Protein AF-B8QIR9-F1 (afdb_monomer_lite)

Foldseek 3Di:
DVVVVVVVVVVVVVCLLCQLVDPVNQDDQPDWDWDCVPVVDIHTDDGRSVVSVVVSVVVVVVVVVVVVVVVVVVVVVVVVVVVVVVVVVVVVVVVVVVVVVVVVVVVVVVVVVVVVVVVVVVVVVVVVVVVVVVVVVVVVVVVVD

Structure (mmCIF, N/CA/C/O backbone):
data_AF-B8QIR9-F1
#
_entry.id   AF-B8QIR9-F1
#
loop_
_atom_site.group_PDB
_atom_site.id
_atom_site.type_symbol
_atom_site.label_atom_id
_atom_site.label_alt_id
_atom_site.label_comp_id
_atom_site.label_asym_id
_atom_site.label_entity_id
_atom_site.label_seq_id
_atom_site.pdbx_PDB_ins_code
_atom_site.Cartn_x
_atom_site.Cartn_y
_atom_site.Cartn_z
_atom_site.occupancy
_atom_site.B_iso_or_equiv
_atom_site.auth_seq_id
_atom_site.auth_comp_id
_atom_site.auth_asym_id
_atom_site.auth_atom_id
_atom_site.pdbx_PDB_model_num
ATOM 1 N N . MET A 1 1 ? -11.202 -13.499 -23.078 1.00 67.50 1 MET A N 1
ATOM 2 C CA . MET A 1 1 ? -10.947 -12.086 -23.449 1.00 67.50 1 MET A CA 1
ATOM 3 C C . MET A 1 1 ? -9.930 -11.403 -22.535 1.00 67.50 1 MET A C 1
ATOM 5 O O . MET A 1 1 ? -8.909 -10.983 -23.055 1.00 67.50 1 MET A O 1
ATOM 9 N N . ILE A 1 2 ? -10.132 -11.348 -21.210 1.00 79.94 2 ILE A N 1
ATOM 10 C CA . ILE A 1 2 ? -9.205 -10.674 -20.266 1.00 79.94 2 ILE A CA 1
ATOM 11 C C . ILE A 1 2 ? -7.768 -11.219 -20.320 1.00 79.94 2 ILE A C 1
ATOM 13 O O . ILE A 1 2 ? -6.825 -10.440 -20.380 1.00 79.94 2 ILE A O 1
ATOM 17 N N . TRP A 1 3 ? -7.596 -12.542 -20.390 1.00 81.75 3 TRP A N 1
ATOM 18 C CA . TRP A 1 3 ? -6.268 -13.163 -20.469 1.00 81.75 3 TRP A CA 1
ATOM 19 C C . TRP A 1 3 ? -5.495 -12.801 -21.742 1.00 81.75 3 TRP A C 1
ATOM 21 O O . TRP A 1 3 ? -4.311 -12.508 -21.657 1.00 81.75 3 TRP A O 1
ATOM 31 N N . GLY A 1 4 ? -6.171 -12.735 -22.896 1.00 86.06 4 GLY A N 1
ATOM 32 C CA . GLY A 1 4 ? -5.548 -12.326 -24.161 1.00 86.06 4 GLY A CA 1
ATOM 33 C C . GLY A 1 4 ? -5.110 -10.858 -24.153 1.00 86.06 4 GLY A C 1
ATOM 34 O O . GLY A 1 4 ? -4.036 -10.519 -24.6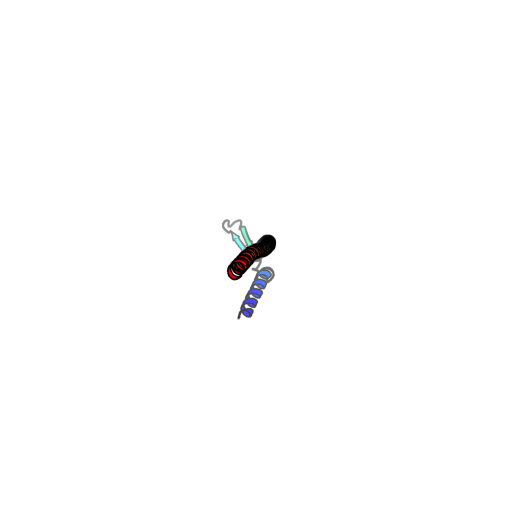41 1.00 86.06 4 GLY A O 1
ATOM 35 N N . PHE A 1 5 ? -5.907 -9.986 -23.533 1.00 86.38 5 PHE A N 1
ATOM 36 C CA . PHE A 1 5 ? -5.551 -8.577 -23.366 1.00 86.38 5 PHE A CA 1
ATOM 37 C C . PHE A 1 5 ? -4.357 -8.403 -22.415 1.00 86.38 5 PHE A C 1
ATOM 39 O O . PHE A 1 5 ? -3.421 -7.667 -22.722 1.00 86.38 5 PHE A O 1
ATOM 46 N N . LEU A 1 6 ? -4.342 -9.150 -21.306 1.00 89.12 6 LEU A N 1
ATOM 47 C CA . LEU A 1 6 ? -3.237 -9.142 -20.349 1.00 89.12 6 LEU A CA 1
ATOM 48 C C . LEU A 1 6 ? -1.925 -9.602 -21.001 1.00 89.12 6 LEU A C 1
ATOM 50 O O . LEU A 1 6 ? -0.896 -8.958 -20.824 1.00 89.12 6 LEU A O 1
ATOM 54 N N . THR A 1 7 ? -1.959 -10.671 -21.804 1.00 88.25 7 THR A N 1
ATOM 55 C CA . THR A 1 7 ? -0.767 -11.161 -22.509 1.00 88.25 7 THR A CA 1
ATOM 56 C C . THR A 1 7 ? -0.216 -10.141 -23.498 1.00 88.25 7 THR A C 1
ATOM 58 O O . THR A 1 7 ? 0.995 -9.961 -23.558 1.00 88.25 7 THR A O 1
ATOM 61 N N . VAL A 1 8 ? -1.077 -9.424 -24.229 1.00 90.62 8 VAL A N 1
ATOM 62 C CA . VAL A 1 8 ? -0.637 -8.381 -25.172 1.00 90.62 8 VAL A CA 1
ATOM 63 C C . VAL A 1 8 ? 0.022 -7.217 -24.433 1.00 90.62 8 VAL A C 1
ATOM 65 O O . VAL A 1 8 ? 1.073 -6.747 -24.861 1.00 90.62 8 VAL A O 1
ATOM 68 N N . ILE A 1 9 ? -0.539 -6.793 -23.296 1.00 89.75 9 ILE A N 1
ATOM 69 C CA . ILE A 1 9 ? 0.060 -5.743 -22.460 1.00 89.75 9 ILE A CA 1
ATOM 70 C C . ILE A 1 9 ? 1.433 -6.173 -21.944 1.00 89.75 9 ILE A C 1
ATOM 72 O O . ILE A 1 9 ? 2.388 -5.405 -22.032 1.00 89.75 9 ILE A O 1
ATOM 76 N N . VAL A 1 10 ? 1.548 -7.399 -21.427 1.00 89.25 10 VAL A N 1
ATOM 77 C CA . VAL A 1 10 ? 2.813 -7.915 -20.888 1.00 89.25 10 VAL A CA 1
ATOM 78 C C . VAL A 1 10 ? 3.874 -7.997 -21.984 1.00 89.25 10 VAL A C 1
ATOM 80 O O . VAL A 1 10 ? 4.984 -7.511 -21.784 1.00 89.25 10 VAL A O 1
ATOM 83 N N . VAL A 1 11 ? 3.537 -8.539 -23.156 1.00 90.94 11 VAL A N 1
ATOM 84 C CA . VAL A 1 11 ? 4.467 -8.616 -24.294 1.00 90.94 11 VAL A CA 1
ATOM 85 C C . VAL A 1 11 ? 4.872 -7.219 -24.770 1.00 90.94 11 VAL A C 1
ATOM 87 O O . VAL A 1 11 ? 6.056 -6.973 -24.988 1.00 90.94 11 VAL A O 1
ATOM 90 N N . GLY A 1 12 ? 3.924 -6.283 -24.869 1.00 86.81 12 GLY A N 1
ATOM 91 C CA . GLY A 1 12 ? 4.203 -4.896 -25.244 1.00 86.81 12 GLY A CA 1
ATOM 92 C C . GLY A 1 12 ? 5.139 -4.192 -24.260 1.00 86.81 12 GLY A C 1
ATOM 93 O O . GLY A 1 12 ? 6.084 -3.532 -24.681 1.00 86.81 12 GLY A O 1
ATOM 94 N N . LEU A 1 13 ? 4.934 -4.386 -22.954 1.00 86.44 13 LEU A N 1
ATOM 95 C CA . LEU A 1 13 ? 5.822 -3.852 -21.920 1.00 86.44 13 LEU A CA 1
ATOM 96 C C . LEU A 1 13 ? 7.227 -4.450 -22.022 1.00 86.44 13 LEU A C 1
ATOM 98 O O . LEU A 1 13 ? 8.201 -3.704 -22.000 1.00 86.44 13 LEU A O 1
ATOM 102 N N . VAL A 1 14 ? 7.344 -5.771 -22.184 1.00 86.62 14 VAL A N 1
ATOM 103 C CA . VAL A 1 14 ? 8.646 -6.441 -22.344 1.00 86.62 14 VAL A CA 1
ATOM 104 C C . VAL A 1 14 ? 9.398 -5.889 -23.553 1.00 86.62 14 VAL A C 1
ATOM 106 O O . VAL A 1 14 ? 10.577 -5.568 -23.434 1.00 86.62 14 VAL A O 1
ATOM 109 N N . LEU A 1 15 ? 8.720 -5.712 -24.690 1.00 86.69 15 LEU A N 1
ATOM 110 C CA . LEU A 1 15 ? 9.326 -5.136 -25.893 1.00 86.69 15 LEU A CA 1
ATOM 111 C C . LEU A 1 15 ? 9.754 -3.678 -25.694 1.00 86.69 15 LEU A C 1
ATOM 113 O O . LEU A 1 15 ? 10.825 -3.300 -26.154 1.00 86.69 15 LEU A O 1
ATOM 117 N N . LEU A 1 16 ? 8.966 -2.872 -24.977 1.00 83.38 16 LEU A N 1
ATOM 118 C CA . LEU A 1 16 ? 9.290 -1.472 -24.690 1.00 83.38 16 LEU A CA 1
ATOM 119 C C . LEU A 1 16 ? 10.529 -1.362 -23.787 1.00 83.38 16 LEU A C 1
ATOM 121 O O . LEU A 1 16 ? 11.423 -0.559 -24.051 1.00 83.38 16 LEU A O 1
ATOM 125 N N . PHE A 1 17 ? 10.640 -2.222 -22.771 1.00 82.12 17 PHE A N 1
ATOM 126 C CA . PHE A 1 17 ? 11.835 -2.289 -21.926 1.00 82.12 17 PHE A CA 1
ATOM 127 C C . PHE A 1 17 ? 13.049 -2.874 -22.656 1.00 82.12 17 PHE A C 1
ATOM 129 O O . PHE A 1 17 ? 14.171 -2.459 -22.374 1.00 82.12 17 PHE A O 1
ATOM 136 N N . ALA A 1 18 ? 12.846 -3.789 -23.603 1.00 85.75 18 ALA A N 1
ATOM 137 C CA . ALA A 1 18 ? 13.915 -4.369 -24.412 1.00 85.75 18 ALA A CA 1
ATOM 138 C C . ALA A 1 18 ? 14.313 -3.502 -25.622 1.00 85.75 18 ALA A C 1
ATOM 140 O O . ALA A 1 18 ? 15.324 -3.791 -26.255 1.00 85.75 18 ALA A O 1
ATOM 141 N N . ALA A 1 19 ? 13.559 -2.439 -25.930 1.00 83.19 19 ALA A N 1
ATOM 142 C CA . ALA A 1 19 ? 13.721 -1.616 -27.126 1.00 83.19 19 ALA A CA 1
ATOM 143 C C . ALA A 1 19 ? 15.164 -1.170 -27.430 1.00 83.19 19 ALA A C 1
ATOM 145 O O . ALA A 1 19 ? 15.570 -1.358 -28.570 1.00 83.19 19 ALA A O 1
ATOM 146 N N . PRO A 1 20 ? 15.971 -0.655 -26.477 1.00 83.12 20 PRO A N 1
ATOM 147 C CA . PRO A 1 20 ? 17.346 -0.242 -26.780 1.00 83.12 20 PRO A CA 1
ATOM 148 C C . PRO A 1 20 ? 18.321 -1.407 -27.021 1.00 83.12 20 PRO A C 1
ATOM 150 O O . PRO A 1 20 ? 19.439 -1.175 -27.473 1.00 83.12 20 PRO A O 1
ATOM 153 N N . PHE A 1 21 ? 17.930 -2.645 -26.708 1.00 84.94 21 PHE A N 1
ATOM 154 C CA . PHE A 1 21 ? 18.751 -3.853 -26.866 1.00 84.94 21 PHE A CA 1
ATOM 155 C C . PHE A 1 21 ? 18.356 -4.686 -28.091 1.00 84.94 21 PHE A C 1
ATOM 157 O O . PHE A 1 21 ? 18.993 -5.695 -28.380 1.00 84.94 21 PHE A O 1
ATOM 164 N N . LEU A 1 22 ? 17.278 -4.302 -28.777 1.00 85.56 22 LEU A N 1
ATOM 165 C CA . LEU A 1 22 ? 16.754 -5.005 -29.936 1.00 85.56 22 LEU A CA 1
ATOM 166 C C . LEU A 1 22 ? 17.082 -4.194 -31.184 1.00 85.56 22 LEU A C 1
ATOM 168 O O . LEU A 1 22 ? 16.475 -3.155 -31.422 1.00 85.56 22 LEU A O 1
ATOM 172 N N . ASP A 1 23 ? 17.995 -4.700 -32.010 1.00 81.88 23 ASP A N 1
ATOM 173 C CA . ASP A 1 23 ? 18.493 -3.996 -33.202 1.00 81.88 23 ASP A CA 1
ATOM 174 C C . ASP A 1 23 ? 17.387 -3.585 -34.192 1.00 81.88 23 ASP A C 1
ATOM 176 O O . ASP A 1 23 ? 17.548 -2.618 -34.927 1.00 81.88 23 ASP A O 1
ATOM 180 N N . PHE A 1 24 ? 16.239 -4.277 -34.206 1.00 83.00 24 PHE A N 1
ATOM 181 C CA . PHE A 1 24 ? 15.096 -3.903 -35.053 1.00 83.00 24 PHE A CA 1
ATOM 182 C C . PHE A 1 24 ? 14.259 -2.732 -34.498 1.00 83.00 24 PHE A C 1
ATOM 184 O O . PHE A 1 24 ? 13.468 -2.148 -35.238 1.00 83.00 24 PHE A O 1
ATOM 191 N N . LEU A 1 25 ? 14.387 -2.418 -33.203 1.00 80.62 25 LEU A N 1
ATOM 192 C CA . LEU A 1 25 ? 13.710 -1.305 -32.521 1.00 80.62 25 LEU A CA 1
ATOM 193 C C . LEU A 1 25 ? 14.653 -0.126 -32.275 1.00 80.62 25 LEU A C 1
ATOM 195 O O . LEU A 1 25 ? 14.200 1.019 -32.242 1.00 80.62 25 LEU A O 1
ATOM 199 N N . THR A 1 26 ? 15.947 -0.393 -32.099 1.00 85.06 26 THR A N 1
ATOM 200 C CA . THR A 1 26 ? 16.958 0.643 -31.918 1.00 85.06 26 THR A CA 1
ATOM 201 C C . THR A 1 26 ? 17.199 1.368 -33.243 1.00 85.06 26 THR A C 1
ATOM 203 O O . THR A 1 26 ? 17.613 0.743 -34.218 1.00 85.06 26 THR A O 1
ATOM 206 N N . PRO A 1 27 ? 16.976 2.692 -33.314 1.00 83.19 27 PRO A N 1
ATOM 207 C CA . PRO A 1 27 ? 17.309 3.459 -34.502 1.00 83.19 27 PRO A CA 1
ATOM 208 C C . PRO A 1 27 ? 18.819 3.430 -34.731 1.00 83.19 27 PRO A C 1
ATOM 210 O O . PRO A 1 27 ? 19.605 3.564 -33.787 1.00 83.19 27 PRO A O 1
ATOM 213 N N . ASP A 1 28 ? 19.213 3.292 -35.994 1.00 84.56 28 ASP A N 1
ATOM 214 C CA . ASP A 1 28 ? 20.618 3.192 -36.362 1.00 84.56 28 ASP A CA 1
ATOM 215 C C . ASP A 1 28 ? 21.410 4.413 -35.857 1.00 84.56 28 ASP A C 1
ATOM 217 O O . ASP A 1 28 ? 20.966 5.566 -35.860 1.00 84.56 28 ASP A O 1
ATOM 221 N N . SER A 1 29 ? 22.630 4.132 -35.421 1.00 81.62 29 SER A N 1
ATOM 222 C CA . SER A 1 29 ? 23.663 5.096 -35.077 1.00 81.62 29 SER A CA 1
ATOM 223 C C . SER A 1 29 ? 24.018 6.055 -36.219 1.00 81.62 29 SER A C 1
ATOM 225 O O . SER A 1 29 ? 24.611 7.099 -35.944 1.00 81.62 29 SER A O 1
ATOM 227 N N . THR A 1 30 ? 23.663 5.729 -37.464 1.00 84.94 30 THR A N 1
ATOM 228 C CA . THR A 1 30 ? 23.841 6.577 -38.655 1.00 84.94 30 THR A CA 1
ATOM 229 C C . THR A 1 30 ? 22.776 7.672 -38.789 1.00 84.94 30 THR A C 1
ATOM 231 O O . THR A 1 30 ? 22.968 8.625 -39.541 1.00 84.94 30 THR A O 1
ATOM 234 N N . ILE A 1 31 ? 21.671 7.586 -38.037 1.00 85.12 31 ILE A N 1
ATOM 235 C CA . ILE A 1 31 ? 20.604 8.592 -38.051 1.00 85.12 31 ILE A CA 1
ATOM 236 C C . ILE A 1 31 ? 21.033 9.777 -37.189 1.00 85.12 31 ILE A C 1
ATOM 238 O O . ILE A 1 31 ? 21.054 9.689 -35.955 1.00 85.12 31 ILE A O 1
ATOM 242 N N . TRP A 1 32 ? 21.382 10.887 -37.840 1.00 89.62 32 TRP A N 1
ATOM 243 C CA . TRP A 1 32 ? 21.864 12.104 -37.186 1.00 89.62 32 TRP A CA 1
ATOM 244 C C . TRP A 1 32 ? 20.888 13.255 -37.381 1.00 89.62 32 TRP A C 1
ATOM 246 O O . TRP A 1 32 ? 20.411 13.510 -38.485 1.00 89.62 32 TRP A O 1
ATOM 256 N N . LEU A 1 33 ? 20.640 13.986 -36.300 1.00 86.94 33 LEU A N 1
ATOM 257 C CA . LEU A 1 33 ? 20.019 15.298 -36.354 1.00 86.94 33 LEU A CA 1
ATOM 258 C C . LEU A 1 33 ? 21.128 16.332 -36.219 1.00 86.94 33 LEU A C 1
ATOM 260 O O . LEU A 1 33 ? 21.866 16.322 -35.232 1.00 86.94 33 LEU A O 1
ATOM 264 N N . VAL A 1 34 ? 21.249 17.207 -37.207 1.00 89.38 34 VAL A N 1
ATOM 265 C CA . VAL A 1 34 ? 22.327 18.191 -37.298 1.00 89.38 34 VAL A CA 1
ATOM 266 C C . VAL A 1 34 ? 21.712 19.564 -37.525 1.00 89.38 34 VAL A C 1
ATOM 268 O O . VAL A 1 34 ? 20.800 19.704 -38.339 1.00 89.38 34 VAL A O 1
ATOM 271 N N . ASP A 1 35 ? 22.208 20.570 -36.813 1.00 88.50 35 ASP A N 1
ATOM 272 C CA . ASP A 1 35 ? 21.902 21.965 -37.103 1.00 88.50 35 ASP A CA 1
ATOM 273 C C . ASP A 1 35 ? 22.825 22.477 -38.216 1.00 88.50 35 ASP A C 1
ATOM 275 O O . ASP A 1 35 ? 24.053 22.455 -38.086 1.00 88.50 35 ASP A O 1
ATOM 279 N N . LEU A 1 36 ? 22.217 22.929 -39.312 1.00 87.25 36 LEU A N 1
ATOM 280 C CA . LEU A 1 36 ? 22.883 23.483 -40.494 1.00 87.25 36 LEU A CA 1
ATOM 281 C C . LEU A 1 36 ? 22.807 25.018 -40.547 1.00 87.25 36 LEU A C 1
ATOM 283 O O . LEU A 1 36 ? 23.183 25.612 -41.556 1.00 87.25 36 LEU A O 1
ATOM 287 N N . SER A 1 37 ? 22.347 25.671 -39.474 1.00 86.25 37 SER A N 1
ATOM 288 C CA . SER A 1 37 ? 22.287 27.134 -39.354 1.00 86.25 37 SER A CA 1
ATOM 289 C C . SER A 1 37 ? 23.629 27.823 -39.646 1.00 86.25 37 SER A C 1
ATOM 291 O O . SER A 1 37 ? 23.650 28.922 -40.201 1.00 86.25 37 SER A O 1
ATOM 293 N N . ASN A 1 38 ? 24.752 27.154 -39.360 1.00 83.38 38 ASN A N 1
ATOM 294 C CA . ASN A 1 38 ? 26.090 27.534 -39.804 1.00 83.38 38 ASN A CA 1
ATOM 295 C C . ASN A 1 38 ? 26.680 26.461 -40.735 1.00 83.38 38 ASN A C 1
ATOM 297 O O . ASN A 1 38 ? 27.226 25.454 -40.283 1.00 83.38 38 ASN A O 1
ATOM 301 N N . SER A 1 39 ? 26.625 26.703 -42.048 1.00 75.69 39 SER A N 1
ATOM 302 C CA . SER A 1 39 ? 27.105 25.757 -43.069 1.00 75.69 39 SER A CA 1
ATOM 303 C C . SER A 1 39 ? 28.604 25.428 -42.976 1.00 75.69 39 SER A C 1
ATOM 305 O O . SER A 1 39 ? 29.029 24.421 -43.538 1.00 75.69 39 SER A O 1
ATOM 307 N N . ASN A 1 40 ? 29.404 26.243 -42.279 1.00 80.50 40 ASN A N 1
ATOM 308 C CA . ASN A 1 40 ? 30.845 26.019 -42.111 1.00 80.50 40 ASN A CA 1
ATOM 309 C C . ASN A 1 40 ? 31.185 25.171 -40.873 1.00 80.50 40 ASN A C 1
ATOM 311 O O . ASN A 1 40 ? 32.349 24.835 -40.665 1.00 80.50 40 ASN A O 1
ATOM 315 N N . GLY A 1 41 ? 30.194 24.834 -40.044 1.00 80.50 41 GLY A N 1
ATOM 316 C CA . GLY A 1 41 ? 30.388 24.088 -38.804 1.00 80.50 41 GLY A CA 1
ATOM 317 C C . GLY A 1 41 ? 29.088 23.454 -38.318 1.00 80.50 41 GLY A C 1
ATOM 318 O O . GLY A 1 41 ? 28.538 23.933 -37.326 1.00 80.50 41 GLY A O 1
ATOM 319 N N . PRO A 1 42 ? 28.581 22.412 -39.002 1.00 82.12 42 PRO A N 1
ATOM 320 C CA . PRO A 1 42 ? 27.365 21.724 -38.590 1.00 82.12 42 PRO A CA 1
ATOM 321 C C . PRO A 1 42 ? 27.480 21.186 -37.158 1.00 82.12 42 PRO A C 1
ATOM 323 O O . PRO A 1 42 ? 28.464 20.531 -36.808 1.00 82.12 42 PRO A O 1
ATOM 326 N N . ILE A 1 43 ? 26.458 21.434 -36.335 1.00 87.12 43 ILE A N 1
ATOM 327 C CA . ILE A 1 43 ? 26.418 20.987 -34.935 1.00 87.12 43 ILE A CA 1
ATOM 328 C C . ILE A 1 43 ? 25.556 19.728 -34.840 1.00 87.12 43 ILE A C 1
ATOM 330 O O . ILE A 1 43 ? 24.386 19.741 -35.213 1.00 87.12 43 ILE A O 1
ATOM 334 N N . LEU A 1 44 ? 26.109 18.635 -34.309 1.00 86.12 44 LEU A N 1
ATOM 335 C CA . LEU A 1 44 ? 25.347 17.413 -34.045 1.00 86.12 44 LEU A CA 1
ATOM 336 C C . LEU A 1 44 ? 24.413 17.623 -32.842 1.00 86.12 44 LEU A C 1
ATOM 338 O O . LEU A 1 44 ? 24.877 17.797 -31.717 1.00 86.12 44 LEU A O 1
ATOM 342 N N . LEU A 1 45 ? 23.103 17.573 -33.080 1.00 86.88 45 LEU A N 1
ATOM 343 C CA . LEU A 1 45 ? 22.067 17.735 -32.059 1.00 86.88 45 LEU A CA 1
ATOM 344 C C . LEU A 1 45 ? 21.649 16.402 -31.434 1.00 86.88 45 LEU A C 1
ATOM 346 O O . LEU A 1 45 ? 21.412 16.326 -30.230 1.00 86.88 45 LEU A O 1
ATOM 350 N N . ALA A 1 46 ? 21.528 15.348 -32.242 1.00 85.81 46 ALA A N 1
ATOM 351 C CA . ALA A 1 46 ? 21.091 14.040 -31.768 1.00 85.81 46 ALA A CA 1
ATOM 352 C C . ALA A 1 46 ? 21.612 12.909 -32.656 1.00 85.81 46 ALA A C 1
ATOM 354 O O . ALA A 1 46 ? 21.849 13.085 -33.850 1.00 85.81 46 ALA A O 1
ATOM 355 N N . GLN A 1 47 ? 21.745 11.728 -32.061 1.00 90.00 47 GLN A N 1
ATOM 356 C CA . GLN A 1 47 ? 22.104 10.492 -32.745 1.00 90.00 47 GLN A CA 1
ATOM 357 C C . GLN A 1 47 ? 21.105 9.422 -32.317 1.00 90.00 47 GLN A C 1
ATOM 359 O O . GLN A 1 47 ? 20.946 9.215 -31.115 1.00 90.00 47 GLN A O 1
ATOM 364 N N . GLY A 1 48 ? 20.474 8.738 -33.275 1.00 85.25 48 GLY A N 1
ATOM 365 C CA . GLY A 1 48 ? 19.355 7.815 -33.046 1.00 85.25 48 GLY A CA 1
ATOM 366 C C . GLY A 1 48 ? 19.542 6.910 -31.826 1.00 85.25 48 GLY A C 1
ATOM 367 O O . GLY A 1 48 ? 18.842 7.071 -30.824 1.00 85.25 48 GLY A O 1
ATOM 368 N N . ALA A 1 49 ? 20.521 6.004 -31.883 1.00 85.75 49 ALA A N 1
ATOM 369 C CA . ALA A 1 49 ? 20.789 5.048 -30.806 1.00 85.75 49 ALA A CA 1
ATOM 370 C C . ALA A 1 49 ? 21.048 5.715 -29.437 1.00 85.75 49 ALA A C 1
ATOM 372 O O . ALA A 1 49 ? 20.538 5.260 -28.413 1.00 85.75 49 ALA A O 1
ATOM 373 N N . LYS A 1 50 ? 21.798 6.828 -29.403 1.00 87.25 50 LYS A N 1
ATOM 374 C CA . LYS A 1 50 ? 22.092 7.550 -28.151 1.00 87.25 50 LYS A CA 1
ATOM 375 C C . LYS A 1 50 ? 20.850 8.225 -27.582 1.00 87.25 50 LYS A C 1
ATOM 377 O O . LYS A 1 50 ? 20.615 8.162 -26.380 1.00 87.25 50 LYS A O 1
ATOM 382 N N . THR A 1 51 ? 20.049 8.861 -28.429 1.00 88.31 51 THR A N 1
ATOM 383 C CA . THR A 1 51 ? 18.815 9.527 -28.011 1.00 88.31 51 THR A CA 1
ATOM 384 C C . THR A 1 51 ? 17.806 8.522 -27.464 1.00 88.31 51 THR A C 1
ATOM 386 O O . THR A 1 51 ? 17.235 8.782 -26.406 1.00 88.31 51 THR A O 1
ATOM 389 N N . LEU A 1 52 ? 17.645 7.357 -28.109 1.00 87.38 52 LEU A N 1
ATOM 390 C CA . LEU A 1 52 ? 16.796 6.284 -27.580 1.00 87.38 52 LEU A CA 1
ATOM 391 C C . LEU A 1 52 ? 17.300 5.798 -26.215 1.00 87.38 52 LEU A C 1
ATOM 393 O O . LEU A 1 52 ? 16.503 5.634 -25.294 1.00 87.38 52 LEU A O 1
ATOM 397 N N . TRP A 1 53 ? 18.613 5.611 -26.060 1.00 88.94 53 TRP A N 1
ATOM 398 C CA . TRP A 1 53 ? 19.207 5.184 -24.793 1.00 88.94 53 TRP A CA 1
ATOM 399 C C . TRP A 1 53 ? 18.911 6.160 -23.647 1.00 88.94 53 TRP A C 1
ATOM 401 O O . TRP A 1 53 ? 18.443 5.746 -22.586 1.00 88.94 53 TRP A O 1
ATOM 411 N N . TYR A 1 54 ? 19.109 7.463 -23.868 1.00 89.00 54 TYR A N 1
ATOM 412 C CA . TYR A 1 54 ? 18.802 8.476 -22.854 1.00 89.00 54 TYR A CA 1
ATOM 413 C C . TYR A 1 54 ? 17.310 8.533 -22.521 1.00 89.00 54 TYR A C 1
ATOM 415 O O . TYR A 1 54 ? 16.950 8.602 -21.346 1.00 89.00 54 TYR A O 1
ATOM 423 N N . GLN A 1 55 ? 16.437 8.450 -23.530 1.00 89.31 55 GLN A N 1
ATOM 424 C CA . GLN A 1 55 ? 14.991 8.395 -23.308 1.00 89.31 55 GLN A CA 1
ATOM 425 C C . GLN A 1 55 ? 14.603 7.167 -22.480 1.00 89.31 55 GLN A C 1
ATOM 427 O O . GLN A 1 55 ? 13.845 7.293 -21.520 1.00 89.31 55 GLN A O 1
ATOM 432 N N . TRP A 1 56 ? 15.152 5.995 -22.802 1.00 89.25 56 TRP A N 1
ATOM 433 C CA . TRP A 1 56 ? 14.904 4.763 -22.058 1.00 89.25 56 TRP A CA 1
ATOM 434 C C . TRP A 1 56 ? 15.327 4.891 -20.592 1.00 89.25 56 TRP A C 1
ATOM 436 O O . TRP A 1 56 ? 14.543 4.577 -19.697 1.00 89.25 56 TRP A O 1
ATOM 446 N N . GLN A 1 57 ? 16.518 5.438 -20.330 1.00 89.38 57 GLN A N 1
ATOM 447 C CA . GLN A 1 57 ? 16.976 5.704 -18.965 1.00 89.38 57 GLN A CA 1
ATOM 448 C C . GLN A 1 57 ? 16.016 6.640 -18.222 1.00 89.38 57 GLN A C 1
ATOM 450 O O . GLN A 1 57 ? 15.627 6.341 -17.094 1.00 89.38 57 GLN A O 1
ATOM 455 N N . SER A 1 58 ? 15.586 7.742 -18.846 1.00 91.12 58 SER A N 1
ATOM 456 C CA . SER A 1 58 ? 14.615 8.666 -18.244 1.00 91.12 58 SER A CA 1
ATOM 457 C C . SER A 1 58 ? 13.298 7.973 -17.886 1.00 91.12 58 SER A C 1
ATOM 459 O O . SER A 1 58 ? 12.792 8.166 -16.781 1.00 91.12 58 SER A O 1
ATOM 461 N N . TRP A 1 59 ? 12.767 7.124 -18.769 1.00 88.81 59 TRP A N 1
ATOM 462 C CA . TRP A 1 59 ? 11.548 6.359 -18.496 1.00 88.81 59 TRP A CA 1
ATOM 463 C C . TRP A 1 59 ? 11.719 5.370 -17.342 1.00 88.81 59 TRP A C 1
ATOM 465 O O . TRP A 1 59 ? 10.847 5.293 -16.476 1.00 88.81 59 TRP A O 1
ATOM 475 N N . VAL A 1 60 ? 12.853 4.667 -17.279 1.00 88.50 60 VAL A N 1
ATOM 476 C CA . VAL A 1 60 ? 13.178 3.767 -16.161 1.00 88.50 60 VAL A CA 1
ATOM 477 C C . VAL A 1 60 ? 13.239 4.540 -14.842 1.00 88.50 60 VAL A C 1
ATOM 479 O O . VAL A 1 60 ? 12.659 4.097 -13.850 1.00 88.50 60 VAL A O 1
ATOM 482 N N . TYR A 1 61 ? 13.872 5.716 -14.822 1.00 91.69 61 TYR A N 1
ATOM 483 C CA . TYR A 1 61 ? 13.920 6.559 -13.626 1.00 91.69 61 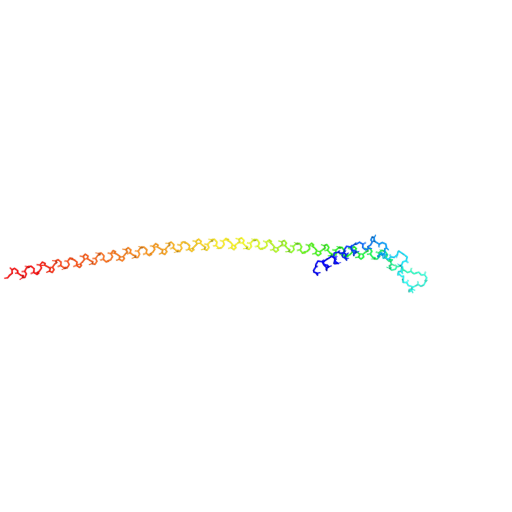TYR A CA 1
ATOM 484 C C . TYR A 1 61 ? 12.533 7.021 -13.177 1.00 91.69 61 TYR A C 1
ATOM 486 O O . TYR A 1 61 ? 12.215 6.911 -11.993 1.00 91.69 61 TYR A O 1
ATOM 494 N N . ILE A 1 62 ? 11.692 7.496 -14.101 1.00 91.69 62 ILE A N 1
ATOM 495 C CA . ILE A 1 62 ? 10.316 7.918 -13.794 1.00 91.69 62 ILE A CA 1
ATOM 496 C C . ILE A 1 62 ? 9.516 6.743 -13.226 1.00 91.69 62 ILE A C 1
ATOM 498 O O . ILE A 1 62 ? 8.839 6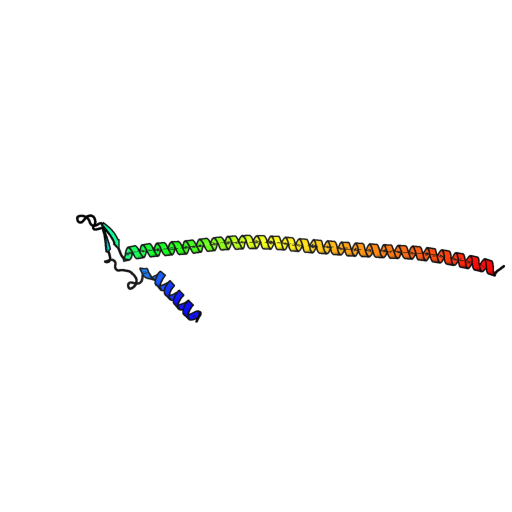.889 -12.206 1.00 91.69 62 ILE A O 1
ATOM 502 N N . PHE A 1 63 ? 9.623 5.570 -13.851 1.00 89.44 63 PHE A N 1
ATOM 503 C CA . PHE A 1 63 ? 8.946 4.364 -13.392 1.00 89.44 63 PHE A CA 1
ATOM 504 C C . PHE A 1 63 ? 9.371 3.989 -11.967 1.00 89.44 63 PHE A C 1
ATOM 506 O O . PHE A 1 63 ? 8.518 3.863 -11.087 1.00 89.44 63 PHE A O 1
ATOM 513 N N . LEU A 1 64 ? 10.677 3.889 -11.700 1.00 91.44 64 LEU A N 1
ATOM 514 C CA . LEU A 1 64 ? 11.196 3.554 -10.370 1.00 91.44 64 LEU A CA 1
ATOM 515 C C . LEU A 1 64 ? 10.806 4.595 -9.316 1.00 91.44 64 LEU A C 1
ATOM 517 O O . LEU A 1 64 ? 10.405 4.229 -8.212 1.00 91.44 64 LEU A O 1
ATOM 521 N N . PHE A 1 65 ? 10.864 5.883 -9.659 1.00 93.25 65 PHE A N 1
ATOM 522 C CA . PHE A 1 65 ? 10.439 6.958 -8.767 1.00 93.25 65 PHE A CA 1
ATOM 523 C C . PHE A 1 65 ? 8.946 6.854 -8.423 1.00 93.25 65 PHE A C 1
ATOM 525 O O . PHE A 1 65 ? 8.561 6.962 -7.255 1.00 93.25 65 PHE A O 1
ATOM 532 N N . SER A 1 66 ? 8.094 6.572 -9.413 1.00 93.19 66 SER A N 1
ATOM 533 C CA . SER A 1 66 ? 6.661 6.358 -9.182 1.00 93.19 66 SER A CA 1
ATOM 534 C C . SER A 1 66 ? 6.388 5.128 -8.305 1.00 93.19 66 SER A C 1
ATOM 536 O O . SER A 1 66 ? 5.555 5.178 -7.401 1.00 93.19 66 SER A O 1
ATOM 538 N N . LEU A 1 67 ? 7.147 4.044 -8.496 1.00 93.31 67 LEU A N 1
ATOM 539 C CA . LEU A 1 67 ? 7.025 2.830 -7.695 1.00 93.31 67 LEU A CA 1
ATOM 540 C C . LEU A 1 67 ? 7.428 3.087 -6.237 1.00 93.31 67 LEU A C 1
ATOM 542 O O . LEU A 1 67 ? 6.710 2.704 -5.315 1.00 93.31 67 LEU A O 1
ATOM 546 N N . MET A 1 68 ? 8.554 3.774 -6.023 1.00 94.50 68 MET A N 1
ATOM 547 C CA . MET A 1 68 ? 9.025 4.132 -4.686 1.00 94.50 68 MET A CA 1
ATOM 548 C C . MET A 1 68 ? 8.040 5.041 -3.955 1.00 94.50 68 MET A C 1
ATOM 550 O O . MET A 1 68 ? 7.732 4.802 -2.789 1.00 94.50 68 MET A O 1
ATOM 554 N N . THR A 1 69 ? 7.526 6.070 -4.627 1.00 93.88 69 THR A N 1
ATOM 555 C CA . THR A 1 69 ? 6.556 6.993 -4.021 1.00 93.88 69 THR A CA 1
ATOM 556 C C . THR A 1 69 ? 5.257 6.279 -3.654 1.00 93.88 69 THR A C 1
ATOM 558 O O . THR A 1 69 ? 4.782 6.435 -2.529 1.00 93.88 69 THR A O 1
ATOM 561 N N . ALA A 1 70 ? 4.727 5.426 -4.536 1.00 94.12 70 ALA A N 1
ATOM 562 C CA . ALA A 1 70 ? 3.559 4.597 -4.242 1.00 94.12 70 ALA A CA 1
ATOM 563 C C . ALA A 1 70 ? 3.805 3.639 -3.064 1.00 94.12 70 ALA A C 1
ATOM 565 O O . ALA A 1 70 ? 2.946 3.497 -2.192 1.00 94.12 70 ALA A O 1
ATOM 566 N N . PHE A 1 71 ? 4.987 3.021 -2.997 1.00 93.56 71 PHE A N 1
ATOM 567 C CA . PHE A 1 71 ? 5.363 2.134 -1.898 1.00 93.56 71 PHE A CA 1
ATOM 568 C C . PHE A 1 71 ? 5.419 2.874 -0.554 1.00 93.56 71 PHE A C 1
ATOM 570 O O . PHE A 1 71 ? 4.833 2.415 0.426 1.00 93.56 71 PHE A O 1
ATOM 577 N N . ILE A 1 72 ? 6.052 4.050 -0.513 1.00 93.94 72 ILE A N 1
ATOM 578 C CA . ILE A 1 72 ? 6.131 4.889 0.692 1.00 93.94 72 ILE A CA 1
ATOM 579 C C . ILE A 1 72 ? 4.731 5.321 1.143 1.00 93.94 72 ILE A C 1
ATOM 581 O O . ILE A 1 72 ? 4.397 5.188 2.320 1.00 93.94 72 ILE A O 1
ATOM 585 N N . LEU A 1 73 ? 3.885 5.784 0.217 1.00 92.81 73 LEU A N 1
ATOM 586 C CA . LEU A 1 73 ? 2.492 6.141 0.507 1.00 92.81 73 LEU A CA 1
ATOM 587 C C . LEU A 1 73 ? 1.706 4.951 1.073 1.00 92.81 73 LEU A C 1
ATOM 589 O O . LEU A 1 73 ? 0.977 5.108 2.053 1.00 92.81 73 LEU A O 1
ATOM 593 N N . GLY A 1 74 ? 1.893 3.758 0.505 1.00 92.06 74 GLY A N 1
ATOM 594 C CA . GLY A 1 74 ? 1.282 2.524 0.997 1.00 92.06 74 GLY A CA 1
ATOM 595 C C . GLY A 1 74 ? 1.724 2.163 2.417 1.00 92.06 74 GLY A C 1
ATOM 596 O O . GLY A 1 74 ? 0.886 1.808 3.249 1.00 92.06 74 GLY A O 1
ATOM 597 N N . LEU A 1 75 ? 3.018 2.303 2.727 1.00 91.56 75 LEU A N 1
ATOM 598 C CA . LEU A 1 75 ? 3.543 2.083 4.078 1.00 91.56 75 LEU A CA 1
ATOM 599 C C . LEU A 1 75 ? 2.966 3.077 5.087 1.00 91.56 75 LEU A C 1
ATOM 601 O O . LEU A 1 75 ? 2.531 2.665 6.162 1.00 91.56 75 LEU A O 1
ATOM 605 N N . ILE A 1 76 ? 2.916 4.365 4.739 1.00 91.62 76 ILE A N 1
ATOM 606 C CA . ILE A 1 76 ? 2.344 5.405 5.603 1.00 91.62 76 ILE A CA 1
ATOM 607 C C . ILE A 1 76 ? 0.864 5.115 5.867 1.00 91.62 76 ILE A C 1
ATOM 609 O O . ILE A 1 76 ? 0.433 5.113 7.020 1.00 91.62 76 ILE A O 1
ATOM 613 N N . TYR A 1 77 ? 0.092 4.817 4.819 1.00 89.50 77 TYR A N 1
ATOM 614 C CA . TYR A 1 77 ? -1.332 4.510 4.941 1.00 89.50 77 TYR A CA 1
ATOM 615 C C . TYR A 1 77 ? -1.584 3.293 5.839 1.00 89.50 77 TYR A C 1
ATOM 617 O O . TYR A 1 77 ? -2.404 3.356 6.757 1.00 89.50 77 TYR A O 1
ATOM 625 N N . ASN A 1 78 ? -0.847 2.199 5.625 1.00 86.88 78 ASN A N 1
ATOM 626 C CA . ASN A 1 78 ? -0.981 0.994 6.443 1.00 86.88 78 ASN A CA 1
ATOM 627 C C . ASN A 1 78 ? -0.520 1.218 7.888 1.00 86.88 78 ASN A C 1
ATOM 629 O O . ASN A 1 78 ? -1.143 0.689 8.811 1.00 86.88 78 ASN A O 1
ATOM 633 N N . GLY A 1 79 ? 0.519 2.028 8.100 1.00 83.31 79 GLY A N 1
ATOM 634 C CA . GLY A 1 79 ? 0.960 2.435 9.431 1.00 83.31 79 GLY A CA 1
ATOM 635 C C . GLY A 1 79 ? -0.143 3.180 10.181 1.00 83.31 79 GLY A C 1
ATOM 636 O O . GLY A 1 79 ? -0.551 2.751 11.260 1.00 83.31 79 GLY A O 1
ATOM 637 N N . ILE A 1 80 ? -0.694 4.237 9.575 1.00 85.19 80 ILE A N 1
ATOM 638 C CA . ILE A 1 80 ? -1.795 5.026 10.154 1.00 85.19 80 ILE A CA 1
ATOM 639 C C . ILE A 1 80 ? -3.001 4.135 10.453 1.00 85.19 80 ILE A C 1
ATOM 641 O O . ILE A 1 80 ? -3.561 4.201 11.547 1.00 85.19 80 ILE A O 1
ATOM 645 N N . ARG A 1 81 ? -3.383 3.268 9.509 1.00 84.25 81 ARG A N 1
ATOM 646 C CA . ARG A 1 81 ? -4.511 2.350 9.679 1.00 84.25 81 ARG A CA 1
ATOM 647 C C . ARG A 1 81 ? -4.304 1.397 10.854 1.00 84.25 81 ARG A C 1
ATOM 649 O O . ARG A 1 81 ? -5.218 1.223 11.649 1.00 84.25 81 ARG A O 1
ATOM 656 N N . THR A 1 82 ? -3.110 0.828 10.997 1.00 82.50 82 THR A N 1
ATOM 657 C CA . THR A 1 82 ? -2.804 -0.115 12.084 1.00 82.50 82 THR A CA 1
ATOM 658 C C . THR A 1 82 ? -2.902 0.564 13.453 1.00 82.50 82 THR A C 1
ATOM 660 O O . THR A 1 82 ? -3.531 0.025 14.362 1.00 82.50 82 THR A O 1
ATOM 663 N N . PHE A 1 83 ? -2.357 1.778 13.594 1.00 77.00 83 PHE A N 1
ATOM 664 C CA . PHE A 1 83 ? -2.480 2.556 14.832 1.00 77.00 83 PHE A CA 1
ATOM 665 C C . PHE A 1 83 ? -3.930 2.956 15.132 1.00 77.00 83 PHE A C 1
ATOM 667 O O . PHE A 1 83 ? -4.379 2.859 16.279 1.00 77.00 83 PHE A O 1
ATOM 674 N N . ALA A 1 84 ? -4.674 3.383 14.109 1.00 76.06 84 ALA A N 1
ATOM 675 C CA . ALA A 1 84 ? -6.082 3.728 14.244 1.00 76.06 84 ALA A CA 1
ATOM 676 C C . ALA A 1 84 ? -6.901 2.513 14.702 1.00 76.06 84 ALA A C 1
ATOM 678 O O . ALA A 1 84 ? -7.619 2.608 15.697 1.00 76.06 84 ALA A O 1
ATOM 679 N N . ASP A 1 85 ? -6.726 1.360 14.058 1.00 83.88 85 ASP A N 1
ATOM 680 C CA . ASP A 1 85 ? -7.421 0.121 14.404 1.00 83.88 85 ASP A CA 1
ATOM 681 C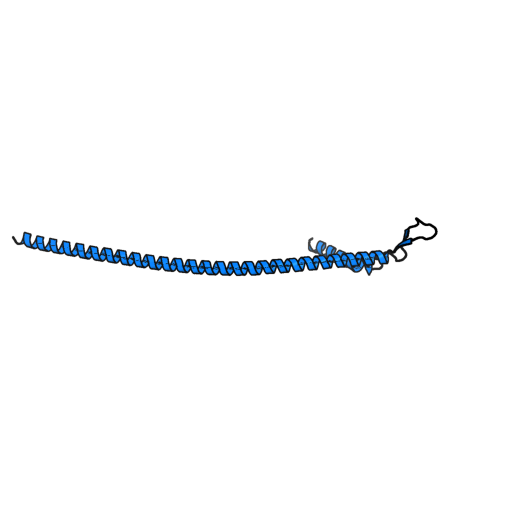 C . ASP A 1 85 ? -7.081 -0.340 15.828 1.00 83.88 85 ASP A C 1
ATOM 683 O O . ASP A 1 85 ? -7.981 -0.727 16.576 1.00 83.88 85 ASP A O 1
ATOM 687 N N . GLU A 1 86 ? -5.821 -0.233 16.262 1.00 82.19 86 GLU A N 1
ATOM 688 C CA . GLU A 1 86 ? -5.435 -0.591 17.630 1.00 82.19 86 GLU A CA 1
ATOM 689 C C . GLU A 1 86 ? -6.088 0.331 18.673 1.00 82.19 86 GLU A C 1
ATOM 691 O O . GLU A 1 86 ? -6.613 -0.141 19.688 1.00 82.19 86 GLU A O 1
ATOM 696 N N . SER A 1 87 ? -6.109 1.643 18.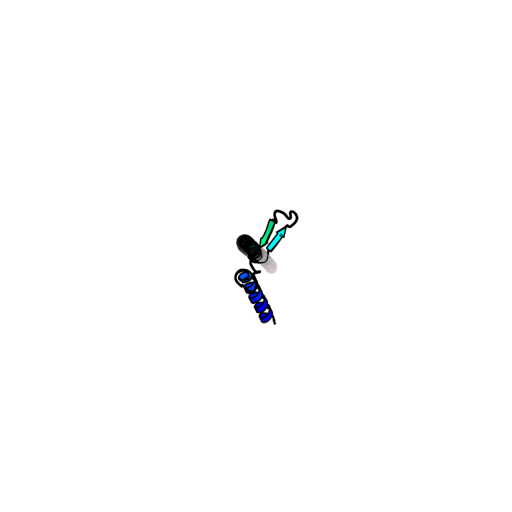416 1.00 80.81 87 SER A N 1
ATOM 697 C CA . SER A 1 87 ? -6.764 2.617 19.298 1.00 80.81 87 SER A CA 1
ATOM 698 C C . SER A 1 87 ? -8.276 2.384 19.384 1.00 80.81 87 SER A C 1
ATOM 700 O O . SER A 1 87 ? -8.857 2.394 20.472 1.00 80.81 87 SER A O 1
ATOM 702 N N . LEU A 1 88 ? -8.906 2.067 18.252 1.00 80.50 88 LEU A N 1
ATOM 703 C CA . LEU A 1 88 ? -10.336 1.802 18.145 1.00 80.50 88 LEU A CA 1
ATOM 704 C C . LEU A 1 88 ? -10.692 0.486 18.848 1.00 80.50 88 LEU A C 1
ATOM 706 O O . LEU A 1 88 ? -11.708 0.393 19.539 1.00 80.50 88 LEU A O 1
ATOM 710 N N . LEU A 1 89 ? -9.825 -0.521 18.751 1.00 84.12 89 LEU A N 1
ATOM 711 C CA . LEU A 1 89 ? -9.988 -1.801 19.433 1.00 84.12 89 LEU A CA 1
ATOM 712 C C . LEU A 1 89 ? -9.827 -1.658 20.955 1.00 84.12 89 LEU A C 1
ATOM 714 O O . LEU A 1 89 ? -10.597 -2.268 21.703 1.00 84.12 89 LEU A O 1
ATOM 718 N N . LYS A 1 90 ? -8.899 -0.813 21.428 1.00 88.19 90 LYS A N 1
ATOM 719 C CA . LYS A 1 90 ? -8.784 -0.444 22.852 1.00 88.19 90 LYS A CA 1
ATOM 720 C C . LYS A 1 90 ? -10.043 0.272 23.344 1.00 88.19 90 LYS A C 1
ATOM 722 O O . LYS A 1 90 ? -10.631 -0.172 24.329 1.00 88.19 90 LYS A O 1
ATOM 727 N N . ALA A 1 91 ? -10.517 1.283 22.616 1.00 87.12 91 ALA A N 1
ATOM 728 C CA . ALA A 1 91 ? -11.737 2.013 22.961 1.00 87.12 91 ALA A CA 1
ATOM 729 C C . ALA A 1 91 ? -12.972 1.094 23.011 1.00 87.12 91 ALA A C 1
ATOM 731 O O . ALA A 1 91 ? -13.752 1.153 23.961 1.00 87.12 91 ALA A O 1
ATOM 732 N N . LYS A 1 92 ? -13.125 0.177 22.044 1.00 88.12 92 LYS A N 1
ATOM 733 C CA . LYS A 1 92 ? -14.205 -0.827 22.051 1.00 88.12 92 LYS A CA 1
ATOM 734 C C . LYS A 1 92 ? -14.138 -1.752 23.266 1.00 88.12 92 LYS A C 1
ATOM 736 O O . LYS A 1 92 ? -15.174 -2.042 23.862 1.00 88.12 92 LYS A O 1
ATOM 741 N N . LYS A 1 93 ? -12.942 -2.217 23.642 1.00 89.50 93 LYS A N 1
ATOM 742 C CA . LYS A 1 93 ? -12.751 -3.055 24.838 1.00 89.50 93 LYS A CA 1
ATOM 743 C C . LYS A 1 93 ? -13.111 -2.301 26.116 1.00 89.50 93 LYS A C 1
ATOM 745 O O . LYS A 1 93 ? -13.766 -2.872 26.987 1.00 89.50 93 LYS A O 1
ATOM 750 N N . GLU A 1 94 ? -12.718 -1.036 26.221 1.00 92.12 94 GLU A N 1
ATOM 751 C CA . GLU A 1 94 ? -13.033 -0.201 27.379 1.00 92.12 94 GLU A CA 1
ATOM 752 C C . GLU A 1 94 ? -14.536 0.077 27.491 1.00 92.12 94 GLU A C 1
ATOM 754 O O . GLU A 1 94 ? -15.115 -0.120 28.560 1.00 92.12 94 GLU A O 1
ATOM 759 N N . LEU A 1 95 ? -15.192 0.419 26.378 1.00 90.12 95 LEU A N 1
ATOM 760 C CA . LEU A 1 95 ? -16.648 0.555 26.302 1.00 90.12 95 LEU A CA 1
ATOM 761 C C . LEU A 1 95 ? -17.355 -0.722 26.761 1.00 90.12 95 LEU A C 1
ATOM 763 O O . LEU A 1 95 ? -18.204 -0.657 27.643 1.00 90.12 95 LEU A O 1
ATOM 767 N N . ALA A 1 96 ? -16.960 -1.888 26.244 1.00 91.12 96 ALA A N 1
ATOM 768 C CA . ALA A 1 96 ? -17.550 -3.165 26.646 1.00 91.12 96 ALA A CA 1
ATOM 769 C C . ALA A 1 96 ? -17.366 -3.456 28.147 1.00 91.12 96 ALA A C 1
ATOM 771 O O . ALA A 1 96 ? -18.267 -4.005 28.786 1.00 91.12 96 ALA A O 1
ATOM 772 N N . LYS A 1 97 ? -16.220 -3.072 28.727 1.00 93.75 97 LYS A N 1
ATOM 773 C CA . LYS A 1 97 ? -15.978 -3.186 30.170 1.00 93.75 97 LYS A CA 1
ATOM 774 C C . LYS A 1 97 ? -16.917 -2.271 30.959 1.00 93.75 97 LYS A C 1
ATOM 776 O O . LYS A 1 97 ? -17.592 -2.756 31.863 1.00 93.75 97 LYS A O 1
ATOM 781 N N . LYS A 1 98 ? -17.030 -0.995 30.577 1.00 92.75 98 LYS A N 1
ATOM 782 C CA . LYS A 1 98 ? -17.938 -0.040 31.234 1.00 92.75 98 LYS A CA 1
ATOM 783 C C . LYS A 1 98 ? -19.402 -0.454 31.110 1.00 92.75 98 LYS A C 1
ATOM 785 O O . LYS A 1 98 ? -20.149 -0.331 32.073 1.00 92.75 98 LYS A O 1
ATOM 790 N N . THR A 1 99 ? -19.817 -1.001 29.968 1.00 92.25 99 THR A N 1
ATOM 791 C CA . THR A 1 99 ? -21.175 -1.537 29.795 1.00 92.25 99 THR A CA 1
ATOM 792 C C . THR A 1 99 ? -21.449 -2.688 30.761 1.00 92.25 99 THR A C 1
ATOM 794 O O . THR A 1 99 ? -22.498 -2.695 31.399 1.00 92.25 99 THR A O 1
ATOM 797 N N . LYS A 1 100 ? -20.502 -3.622 30.932 1.00 91.81 100 LYS A N 1
ATOM 798 C CA . LYS A 1 100 ? -20.632 -4.707 31.919 1.00 91.81 100 LYS A CA 1
ATOM 799 C C . LYS A 1 100 ? -20.676 -4.192 33.356 1.00 91.81 100 LYS A C 1
ATOM 801 O O . LYS A 1 100 ? -21.461 -4.696 34.150 1.00 91.81 100 LYS A O 1
ATOM 806 N N . GLU A 1 101 ? -19.854 -3.199 33.691 1.00 92.69 101 GLU A N 1
ATOM 807 C CA . GLU A 1 101 ? -19.880 -2.564 35.015 1.00 92.69 101 GLU A CA 1
ATOM 808 C C . GLU A 1 101 ? -21.243 -1.916 35.289 1.00 92.69 101 GLU A C 1
ATOM 810 O O . GLU A 1 101 ? -21.841 -2.175 36.329 1.00 92.69 101 GLU A O 1
ATOM 815 N N . ILE A 1 102 ? -21.786 -1.158 34.330 1.00 90.75 102 ILE A N 1
ATOM 816 C CA . ILE A 1 102 ? -23.122 -0.552 34.438 1.00 90.75 102 ILE A CA 1
ATOM 817 C C . ILE A 1 102 ? -24.206 -1.624 34.592 1.00 90.75 102 ILE A C 1
ATOM 819 O O . ILE A 1 102 ? -25.120 -1.461 35.399 1.00 90.75 102 ILE A O 1
ATOM 823 N N . GLU A 1 103 ? -24.125 -2.721 33.839 1.00 92.50 103 GLU A N 1
ATOM 824 C CA . GLU A 1 103 ? -25.104 -3.804 33.930 1.00 92.50 103 GLU A CA 1
ATOM 825 C C . GLU A 1 103 ? -25.058 -4.504 35.294 1.00 92.50 103 GLU A C 1
ATOM 827 O O . GLU A 1 103 ? -26.107 -4.752 35.891 1.00 92.50 103 GLU A O 1
ATOM 832 N N . ASN A 1 104 ? -23.860 -4.760 35.825 1.00 94.00 104 ASN A N 1
ATOM 833 C CA . ASN A 1 104 ? -23.687 -5.314 37.166 1.00 94.00 104 ASN A CA 1
ATOM 834 C C . ASN A 1 104 ? -24.250 -4.377 38.238 1.00 94.00 104 ASN A C 1
ATOM 836 O O . ASN A 1 104 ? -25.032 -4.824 39.074 1.00 94.00 104 ASN A O 1
ATOM 840 N N . ILE A 1 105 ? -23.925 -3.083 38.166 1.00 91.69 105 ILE A N 1
ATOM 841 C CA . ILE A 1 105 ? -24.461 -2.065 39.078 1.00 91.69 105 ILE A CA 1
ATOM 842 C C . ILE A 1 105 ? -25.992 -2.042 38.997 1.00 91.69 105 ILE A C 1
ATOM 844 O O . ILE A 1 105 ? -26.668 -2.058 40.021 1.00 91.69 105 ILE A O 1
ATOM 848 N N . LYS A 1 106 ? -26.568 -2.072 37.790 1.00 91.31 106 LYS A N 1
ATOM 849 C CA . LYS A 1 106 ? -28.024 -2.101 37.601 1.00 91.31 106 LYS A CA 1
ATOM 850 C C . LYS A 1 106 ? -28.661 -3.329 38.253 1.00 91.31 106 LYS A C 1
ATOM 852 O O . LYS A 1 106 ? -29.681 -3.182 38.923 1.00 91.31 106 LYS A O 1
ATOM 857 N N . ARG A 1 107 ? -28.077 -4.520 38.077 1.00 89.56 107 ARG A N 1
ATOM 858 C CA . ARG A 1 107 ? -28.567 -5.754 38.717 1.00 89.56 107 ARG A CA 1
ATOM 859 C C . ARG A 1 107 ? -28.483 -5.668 40.237 1.00 89.56 107 ARG A C 1
ATOM 861 O O . ARG A 1 107 ? -29.420 -6.070 40.919 1.00 89.56 107 ARG A O 1
ATOM 868 N N . GLU A 1 108 ? -27.391 -5.121 40.761 1.00 90.19 108 GLU A N 1
ATOM 869 C CA . GLU A 1 108 ? -27.214 -4.930 42.198 1.00 90.19 108 GLU A CA 1
ATOM 870 C C . GLU A 1 108 ? -28.257 -3.960 42.769 1.00 90.19 108 GLU A C 1
ATOM 872 O O . GLU A 1 108 ? -28.933 -4.293 43.744 1.00 90.19 108 GLU A O 1
ATOM 877 N N . TYR A 1 109 ? -28.479 -2.817 42.113 1.00 87.44 109 TYR A N 1
ATOM 878 C CA . TYR A 1 109 ? -29.538 -1.873 42.479 1.00 87.44 109 TYR A CA 1
ATOM 879 C C . TYR A 1 109 ? -30.928 -2.511 42.429 1.00 87.44 109 TYR A C 1
ATOM 881 O O . TYR A 1 109 ? -31.712 -2.329 43.358 1.00 87.44 109 TYR A O 1
ATOM 889 N N . GLN A 1 110 ? -31.246 -3.277 41.382 1.00 86.94 110 GLN A N 1
ATOM 890 C CA . GLN A 1 110 ? -32.531 -3.976 41.284 1.00 86.94 110 GLN A CA 1
ATOM 891 C C . GLN A 1 110 ? -32.725 -4.966 42.438 1.00 86.94 110 GLN A C 1
ATOM 893 O O . GLN A 1 110 ? -33.777 -4.952 43.076 1.00 86.94 110 GLN A O 1
ATOM 898 N N . GLY A 1 111 ? -31.698 -5.755 42.767 1.00 88.25 111 GLY A N 1
ATOM 899 C CA . GLY A 1 111 ? -31.749 -6.685 43.895 1.00 88.25 111 GLY A CA 1
ATOM 900 C C . GLY A 1 111 ? -31.885 -5.986 45.253 1.00 88.25 111 GLY A C 1
ATOM 901 O O . GLY A 1 111 ? -32.562 -6.500 46.144 1.00 88.25 111 GLY A O 1
ATOM 902 N N . GLN A 1 112 ? -31.280 -4.806 45.430 1.00 86.50 112 GLN A N 1
ATOM 903 C CA . GLN A 1 112 ? -31.476 -3.999 46.640 1.00 86.50 112 GLN A CA 1
ATOM 904 C C . GLN A 1 112 ? -32.908 -3.468 46.742 1.00 86.50 112 GLN A C 1
ATOM 906 O O . GLN A 1 112 ? -33.525 -3.605 47.796 1.00 86.50 112 GLN A O 1
ATOM 911 N N . VAL A 1 113 ? -33.457 -2.921 45.654 1.00 86.19 113 VAL A N 1
ATOM 912 C CA . VAL A 1 113 ? -34.836 -2.409 45.623 1.00 86.19 113 VAL A CA 1
ATOM 913 C C . VAL A 1 113 ? -35.841 -3.519 45.926 1.00 86.19 113 VAL A C 1
ATOM 915 O O . VAL A 1 113 ? -36.757 -3.315 46.720 1.00 86.19 113 VAL A O 1
ATOM 918 N N . GLU A 1 114 ? -35.651 -4.708 45.355 1.00 83.12 114 GLU A N 1
ATOM 919 C CA . GLU A 1 114 ? -36.521 -5.857 45.606 1.00 83.12 114 GLU A CA 1
ATOM 920 C C . GLU A 1 114 ? -36.488 -6.285 47.081 1.00 83.12 114 GLU A C 1
ATOM 922 O O . GLU A 1 114 ? -37.540 -6.439 47.707 1.00 83.12 114 GLU A O 1
ATOM 927 N N . LYS A 1 115 ? -35.294 -6.374 47.685 1.00 85.50 115 LYS A N 1
ATOM 928 C CA . LYS A 1 115 ? -35.149 -6.645 49.126 1.00 85.50 115 LYS A CA 1
ATOM 929 C C . LYS A 1 115 ? -35.838 -5.586 49.986 1.00 85.50 115 LYS A C 1
ATOM 931 O O . LYS A 1 115 ? -36.473 -5.931 50.984 1.00 85.50 115 LYS A O 1
ATOM 936 N N . ASP A 1 116 ? -35.731 -4.315 49.614 1.00 88.50 116 ASP A N 1
ATOM 937 C CA . ASP A 1 116 ? -36.342 -3.213 50.355 1.00 88.50 116 ASP A CA 1
ATOM 938 C C . ASP A 1 116 ? -37.875 -3.232 50.274 1.00 88.50 116 ASP A C 1
ATOM 940 O O . ASP A 1 116 ? -38.556 -3.020 51.282 1.00 88.50 116 ASP A O 1
ATOM 944 N N . ILE A 1 117 ? -38.430 -3.552 49.101 1.00 84.38 117 ILE A N 1
ATOM 945 C CA . ILE A 1 117 ? -39.874 -3.723 48.893 1.00 84.38 117 ILE A CA 1
ATOM 946 C C . ILE A 1 117 ? -40.397 -4.906 49.717 1.00 84.38 117 ILE A C 1
ATOM 948 O O . ILE A 1 117 ? -41.364 -4.753 50.466 1.00 84.38 117 ILE A O 1
ATOM 952 N N . VAL A 1 118 ? -39.730 -6.063 49.656 1.00 86.62 118 VAL A N 1
ATOM 953 C CA . VAL A 1 118 ? -40.110 -7.252 50.439 1.00 86.62 118 VAL A CA 1
ATOM 954 C C . VAL A 1 118 ? -40.057 -6.957 51.940 1.00 86.62 118 VAL A C 1
ATOM 956 O O . VAL A 1 118 ? -40.994 -7.285 52.670 1.00 86.62 118 VAL A O 1
ATOM 959 N N . ASN A 1 119 ? -39.013 -6.272 52.412 1.00 87.38 119 ASN A N 1
ATOM 960 C CA . ASN A 1 119 ? -38.898 -5.872 53.815 1.00 87.38 119 ASN A CA 1
ATOM 961 C C . ASN A 1 119 ? -40.007 -4.904 54.250 1.00 87.38 119 ASN A C 1
ATOM 963 O O . ASN A 1 119 ? -40.508 -5.014 55.375 1.00 87.38 119 ASN A O 1
ATOM 967 N N . LYS A 1 120 ? -40.408 -3.960 53.388 1.00 88.12 120 LYS A N 1
ATOM 968 C CA . LYS A 1 120 ? -41.544 -3.065 53.658 1.00 88.12 120 LYS A CA 1
ATOM 969 C C . LYS A 1 120 ? -42.852 -3.844 53.764 1.00 88.12 120 LYS A C 1
ATOM 971 O O . LYS A 1 120 ? -43.540 -3.704 54.775 1.00 88.12 120 LYS A O 1
ATOM 976 N N . HIS A 1 121 ? -43.144 -4.724 52.808 1.00 85.62 121 HIS A N 1
ATOM 977 C CA . HIS A 1 121 ? -44.352 -5.549 52.847 1.00 85.62 121 HIS A CA 1
ATOM 978 C C . HIS A 1 121 ? -44.381 -6.494 54.054 1.00 85.62 121 HIS A C 1
ATOM 980 O O . HIS A 1 121 ? -45.412 -6.615 54.713 1.00 85.62 121 HIS A O 1
ATOM 986 N N . ALA A 1 122 ? -43.251 -7.097 54.431 1.00 84.81 122 ALA A N 1
ATOM 987 C CA . ALA A 1 122 ? -43.167 -7.928 55.632 1.00 84.81 122 ALA A CA 1
ATOM 988 C C . ALA A 1 122 ? -43.451 -7.128 56.919 1.00 84.81 122 ALA A C 1
ATOM 990 O O . ALA A 1 122 ? -44.105 -7.627 57.840 1.00 84.81 122 ALA A O 1
ATOM 991 N N . LYS A 1 123 ? -42.991 -5.870 56.996 1.00 88.31 123 LYS A N 1
ATOM 992 C CA . LYS A 1 123 ? -43.310 -4.965 58.115 1.00 88.31 123 LYS A CA 1
ATOM 993 C C . LYS A 1 123 ? -44.795 -4.596 58.144 1.00 88.31 123 LYS A C 1
ATOM 995 O O . LYS A 1 123 ? -45.380 -4.569 59.226 1.00 88.31 123 LYS A O 1
ATOM 1000 N N . GLU A 1 124 ? -45.406 -4.330 56.993 1.00 85.25 124 GLU A N 1
ATOM 1001 C CA . GLU A 1 124 ? -46.842 -4.041 56.895 1.00 85.25 124 GLU A CA 1
ATOM 1002 C C . GLU A 1 124 ? -47.707 -5.248 57.263 1.00 85.25 124 GLU A C 1
ATOM 1004 O O . GLU A 1 124 ? -48.622 -5.104 58.071 1.00 85.25 124 GLU A O 1
ATOM 1009 N N . ALA A 1 125 ? -47.366 -6.446 56.785 1.00 84.06 125 ALA A N 1
ATOM 1010 C CA . ALA A 1 125 ? -48.066 -7.681 57.135 1.00 84.06 125 ALA A CA 1
ATOM 1011 C C . ALA A 1 125 ? -48.034 -7.948 58.650 1.00 84.06 125 ALA A C 1
ATOM 1013 O O . ALA A 1 125 ? -49.059 -8.273 59.248 1.00 84.06 125 ALA A O 1
ATOM 1014 N N . LYS A 1 126 ? -46.885 -7.727 59.308 1.00 87.94 126 LYS A N 1
ATOM 1015 C CA . LYS A 1 126 ? -46.782 -7.821 60.776 1.00 87.94 126 LYS A CA 1
ATOM 1016 C C . LYS A 1 126 ? -47.673 -6.803 61.491 1.00 87.94 126 LYS A C 1
ATOM 1018 O O . LYS A 1 126 ? -48.273 -7.134 62.511 1.00 87.94 126 LYS A O 1
ATOM 1023 N N . ARG A 1 127 ? -47.772 -5.571 60.976 1.00 87.50 127 ARG A N 1
ATOM 1024 C CA . ARG A 1 127 ? -48.660 -4.539 61.541 1.00 87.50 127 ARG A CA 1
ATOM 1025 C C . ARG A 1 127 ? -50.133 -4.903 61.377 1.00 87.50 127 ARG A C 1
ATOM 1027 O O . ARG A 1 127 ? -50.891 -4.720 62.325 1.00 87.50 127 ARG A O 1
ATOM 1034 N N . LEU A 1 128 ? -50.524 -5.405 60.208 1.00 85.38 128 LEU A N 1
ATOM 1035 C CA . LEU A 1 128 ? -51.896 -5.831 59.931 1.00 85.38 128 LEU A CA 1
ATOM 1036 C C . LEU A 1 128 ? -52.296 -7.014 60.812 1.00 85.38 128 LEU A C 1
ATOM 1038 O O . LEU A 1 128 ? -53.300 -6.919 61.503 1.00 85.38 128 LEU A O 1
ATOM 1042 N N . ASN A 1 129 ? -51.460 -8.051 60.897 1.00 86.38 129 ASN A N 1
ATOM 1043 C CA . ASN A 1 129 ? -51.719 -9.214 61.747 1.00 86.38 129 ASN A CA 1
ATOM 1044 C C . ASN A 1 129 ? -51.821 -8.821 63.237 1.00 86.38 129 ASN A C 1
ATOM 1046 O O . ASN A 1 129 ? -52.697 -9.288 63.959 1.00 86.38 129 ASN A O 1
ATOM 1050 N N . LYS A 1 130 ? -50.991 -7.877 63.708 1.00 88.81 130 LYS A N 1
ATOM 1051 C CA . LYS A 1 130 ? -51.125 -7.338 65.071 1.00 88.81 130 LYS A CA 1
ATOM 1052 C C . LYS A 1 130 ? -52.490 -6.672 65.296 1.00 88.81 130 LYS A C 1
ATOM 1054 O O . LYS A 1 130 ? -53.147 -6.985 66.283 1.00 88.81 130 LYS A O 1
ATOM 1059 N N . LYS A 1 131 ? -52.926 -5.803 64.377 1.00 87.44 131 LYS A N 1
ATOM 1060 C CA . LYS A 1 131 ? -54.249 -5.160 64.451 1.00 87.44 131 LYS A CA 1
ATOM 1061 C C . LYS A 1 131 ? -55.390 -6.173 64.375 1.00 87.44 131 LYS A C 1
ATOM 1063 O O . LYS A 1 131 ? -56.385 -6.022 65.071 1.00 87.44 131 LYS A O 1
ATOM 1068 N N . GLU A 1 132 ? -55.251 -7.200 63.547 1.00 84.69 132 GLU A N 1
ATOM 1069 C CA . GLU A 1 132 ? -56.255 -8.250 63.396 1.00 84.69 132 GLU A CA 1
ATOM 1070 C C . GLU A 1 132 ? -56.412 -9.054 64.694 1.00 84.69 132 GLU A C 1
ATOM 1072 O O . GLU A 1 132 ? -57.526 -9.227 65.181 1.00 84.69 132 GLU A O 1
ATOM 1077 N N . ASN A 1 133 ? -55.301 -9.436 65.332 1.00 85.12 133 ASN A N 1
ATOM 1078 C CA . ASN A 1 133 ? -55.316 -10.096 66.641 1.00 85.12 133 ASN A CA 1
ATOM 1079 C C . ASN A 1 133 ? -55.924 -9.215 67.743 1.00 85.12 133 ASN A C 1
ATOM 1081 O O . ASN A 1 133 ? -56.657 -9.718 68.593 1.00 85.12 133 ASN A O 1
ATOM 1085 N N . GLU A 1 134 ? -55.658 -7.906 67.726 1.00 84.94 134 GLU A N 1
ATOM 1086 C CA . GLU A 1 134 ? -56.291 -6.945 68.639 1.00 84.94 134 GLU A CA 1
ATOM 1087 C C . GLU A 1 134 ? -57.815 -6.882 68.419 1.00 84.94 134 GLU A C 1
ATOM 1089 O O . GLU A 1 134 ? -58.576 -6.930 69.385 1.00 84.94 134 GLU A O 1
ATOM 1094 N N . ILE A 1 135 ? -58.281 -6.869 67.164 1.00 83.25 135 ILE A N 1
ATOM 1095 C CA . ILE A 1 135 ? -59.715 -6.906 66.825 1.00 83.25 135 ILE A CA 1
ATOM 1096 C C . ILE A 1 135 ? -60.361 -8.220 67.282 1.00 83.25 135 ILE A C 1
ATOM 1098 O O . ILE A 1 135 ? -61.428 -8.195 67.897 1.00 83.25 135 ILE A O 1
ATOM 1102 N N . TYR A 1 136 ? -59.723 -9.367 67.031 1.00 81.50 136 TYR A N 1
ATOM 1103 C CA . TYR A 1 136 ? -60.217 -10.668 67.496 1.00 81.50 136 TYR A CA 1
ATOM 1104 C C . TYR A 1 136 ? -60.311 -10.734 69.026 1.00 81.50 136 TYR A C 1
ATOM 1106 O O . TYR A 1 136 ? -61.285 -11.273 69.558 1.00 81.50 136 TYR A O 1
ATOM 1114 N N . ALA A 1 137 ? -59.339 -10.161 69.743 1.00 80.19 137 ALA A N 1
ATOM 1115 C CA . ALA A 1 137 ? -59.364 -10.083 71.201 1.00 80.19 137 ALA A CA 1
ATOM 1116 C C . ALA A 1 137 ? -60.529 -9.219 71.714 1.00 80.19 137 ALA A C 1
ATOM 1118 O O . ALA A 1 137 ? -61.242 -9.639 72.627 1.00 80.19 137 ALA A O 1
ATOM 1119 N N . ILE A 1 138 ? -60.774 -8.060 71.092 1.00 81.94 138 ILE A N 1
ATOM 1120 C CA . ILE A 1 138 ? -61.914 -7.185 71.414 1.00 81.94 138 ILE A CA 1
ATOM 1121 C C . ILE A 1 138 ? -63.241 -7.901 71.135 1.00 81.94 138 ILE A C 1
ATOM 1123 O O . ILE A 1 138 ? -64.140 -7.890 71.975 1.00 81.94 138 ILE A O 1
ATOM 1127 N N . LYS A 1 139 ? -63.364 -8.585 69.992 1.00 78.62 139 LYS A N 1
ATOM 1128 C CA . LYS A 1 139 ? -64.576 -9.333 69.634 1.00 78.62 139 LYS A CA 1
ATOM 1129 C C . LYS A 1 139 ? -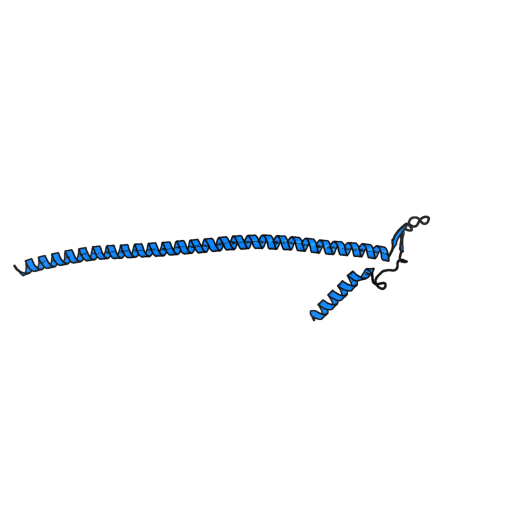64.886 -10.429 70.658 1.00 78.62 139 LYS A C 1
ATOM 1131 O O . LYS A 1 139 ? -66.006 -10.486 71.152 1.00 78.62 139 LYS A O 1
ATOM 1136 N N . ARG A 1 140 ? -63.878 -11.199 71.087 1.00 72.31 140 ARG A N 1
ATOM 1137 C CA . ARG A 1 140 ? -64.018 -12.181 72.181 1.00 72.31 140 ARG A CA 1
ATOM 1138 C C . ARG A 1 140 ? -64.455 -11.561 73.508 1.00 72.31 140 ARG A C 1
ATOM 1140 O O . ARG A 1 140 ? -65.203 -12.188 74.247 1.00 72.31 140 ARG A O 1
ATOM 1147 N N . GLN A 1 141 ? -63.982 -10.360 73.834 1.00 73.75 141 GLN A N 1
ATOM 1148 C CA . GLN A 1 141 ? -64.421 -9.643 75.038 1.00 73.75 141 GLN A CA 1
ATOM 1149 C C . GLN A 1 141 ? -65.860 -9.123 74.927 1.00 73.75 141 GLN A C 1
ATOM 1151 O O . GLN A 1 141 ? -66.513 -8.930 75.948 1.00 73.75 141 GLN A O 1
ATOM 1156 N N . THR A 1 142 ? -66.346 -8.902 73.705 1.00 70.25 142 THR A N 1
ATOM 1157 C CA . THR A 1 142 ? -67.698 -8.397 73.436 1.00 70.25 142 THR A CA 1
ATOM 1158 C C . THR A 1 142 ? -68.726 -9.533 73.355 1.00 70.25 142 THR A C 1
ATOM 1160 O O . THR A 1 142 ? -69.856 -9.339 73.771 1.00 70.25 142 THR A O 1
ATOM 1163 N N . GLU A 1 143 ? -68.335 -10.721 72.876 1.00 65.25 143 GLU A N 1
ATOM 1164 C CA . GLU A 1 143 ? -69.190 -11.924 72.795 1.00 65.25 143 GLU A CA 1
ATOM 1165 C C . GLU A 1 143 ? -69.330 -12.687 74.129 1.00 65.25 143 GLU A C 1
ATOM 1167 O O . GLU A 1 143 ? -70.248 -13.485 74.278 1.00 65.25 143 GLU A O 1
ATOM 1172 N N . ASN A 1 144 ? -68.444 -12.447 75.105 1.00 57.34 144 ASN A N 1
ATOM 1173 C CA . ASN A 1 144 ? -68.494 -13.045 76.452 1.00 57.34 144 ASN A CA 1
ATOM 1174 C C . ASN A 1 144 ? -69.154 -12.132 77.514 1.00 57.34 144 ASN A C 1
ATOM 1176 O O . ASN A 1 144 ? -68.950 -12.340 78.713 1.00 57.34 144 ASN A O 1
ATOM 1180 N N . LYS A 1 145 ? -69.900 -11.107 77.091 1.00 48.81 145 LYS A N 1
ATOM 1181 C CA . LYS A 1 145 ? -70.731 -10.238 77.942 1.00 48.81 145 LYS A CA 1
ATOM 1182 C C . LYS A 1 145 ? -72.202 -10.472 77.639 1.00 48.81 145 LYS A C 1
ATOM 1184 O O . LYS A 1 145 ? -72.986 -10.414 78.608 1.00 48.81 145 LYS A O 1
#

Radius of gyration: 47.7 Å; chains: 1; bounding box: 102×41×121 Å

Secondary structure (DSSP, 8-state):
-HHHHHHHHHHHHHHHHHGGG-TTTSPPTT-EEEE-SSTTS-EEEEEHHHHHHHHHHHHHHHHHHHHHHHHHHHHHHHHHHHHHHHHHHHHHHHHHHHHHHHHHHHHHHHHHHHHHHHHHHHHHHHHHHHHHHHHHHHHHHHHT-

pLDDT: mean 85.96, std 6.4, range [48.81, 94.5]

Sequence (145 aa):
MIWGFLTVIVVGLVLLFAAPFLDFLTPDSTIWLVDLSNSNGPILLAQGAKTLWYQWQSWVYIFLFSLMTAFILGLIYNGIRTFADESLLKAKKELAKKTKEIENIKREYQGQVEKDIVNKHAKEAKRLNKKENEIYAIKRQTENK

Organism: Vibrio fluvialis (NCBI:txid676)